Protein AF-A0A1L8CW52-F1 (afdb_monomer_lite)

InterPro domains:
  IPR003607 HD/PDEase domain [cd00077] (1-66)
  IPR037522 HD-GYP domain [PF13487] (2-71)
  IPR037522 HD-GYP domain [PS51832] (1-75)
  IPR052020 Cyclic di-GMP and 3'3'-cGAMP-specific phosphodiesterases [PTHR45228] (1-69)

Structure (mmCIF, N/CA/C/O backbone):
data_AF-A0A1L8CW52-F1
#
_entry.id   AF-A0A1L8CW52-F1
#
loop_
_atom_site.group_PDB
_atom_site.id
_atom_site.type_symbol
_atom_site.label_atom_id
_atom_site.label_alt_id
_atom_site.label_comp_id
_atom_site.label_asym_id
_atom_site.label_entity_id
_atom_site.label_seq_id
_atom_site.pdbx_PDB_ins_code
_atom_site.Cartn_x
_atom_site.Cartn_y
_atom_site.Cartn_z
_atom_site.occupancy
_atom_site.B_iso_or_equiv
_atom_site.auth_seq_id
_atom_site.auth_comp_id
_atom_site.auth_asym_id
_atom_site.auth_atom_id
_atom_site.pdbx_PDB_model_num
ATOM 1 N N . MET A 1 1 ? 9.195 -12.001 4.489 1.00 55.56 1 MET A N 1
ATOM 2 C CA . MET A 1 1 ? 8.066 -12.508 5.309 1.00 55.56 1 MET A CA 1
ATOM 3 C C . MET A 1 1 ? 6.744 -12.102 4.663 1.00 55.56 1 MET A C 1
ATOM 5 O O . MET A 1 1 ? 6.390 -10.936 4.749 1.00 55.56 1 MET A O 1
ATOM 9 N N . LYS A 1 2 ? 6.019 -13.020 4.008 1.00 64.00 2 LYS A N 1
ATOM 10 C CA . LYS A 1 2 ? 4.816 -12.679 3.213 1.00 64.00 2 LYS A CA 1
ATOM 11 C C . LYS A 1 2 ? 3.551 -12.342 4.032 1.00 64.00 2 LYS A C 1
ATOM 13 O O . LYS A 1 2 ? 2.620 -11.792 3.472 1.00 64.00 2 LYS A O 1
ATOM 18 N N . LYS A 1 3 ? 3.524 -12.631 5.342 1.00 84.19 3 LYS A N 1
ATOM 19 C CA . LYS A 1 3 ? 2.336 -12.448 6.208 1.00 84.19 3 LYS A CA 1
ATOM 20 C C . LYS A 1 3 ? 2.218 -11.079 6.887 1.00 84.19 3 LYS A C 1
ATOM 22 O O . LYS A 1 3 ? 1.181 -10.770 7.460 1.00 84.19 3 LYS A O 1
ATOM 27 N N . HIS A 1 4 ? 3.274 -10.267 6.896 1.00 91.94 4 HIS A N 1
ATOM 28 C CA . HIS A 1 4 ? 3.247 -9.009 7.647 1.00 91.94 4 HIS A CA 1
ATOM 29 C C . HIS A 1 4 ? 2.212 -7.983 7.131 1.00 91.94 4 HIS A C 1
ATOM 31 O O . HIS A 1 4 ? 1.634 -7.317 7.989 1.00 91.94 4 HIS A O 1
ATOM 37 N N . PRO A 1 5 ? 1.876 -7.888 5.821 1.00 89.00 5 PRO A N 1
ATOM 38 C CA . PRO A 1 5 ? 0.814 -6.983 5.371 1.00 89.00 5 PRO A CA 1
ATOM 39 C C . PRO A 1 5 ? -0.550 -7.406 5.925 1.00 89.00 5 PRO A C 1
ATOM 41 O O . PRO A 1 5 ? -1.328 -6.573 6.370 1.00 89.00 5 PRO A O 1
ATOM 44 N N . GLU A 1 6 ? -0.807 -8.715 6.004 1.00 93.00 6 GLU A N 1
ATOM 45 C CA . GLU A 1 6 ? -2.044 -9.279 6.563 1.00 93.00 6 GLU A CA 1
ATOM 46 C C . GLU A 1 6 ? -2.135 -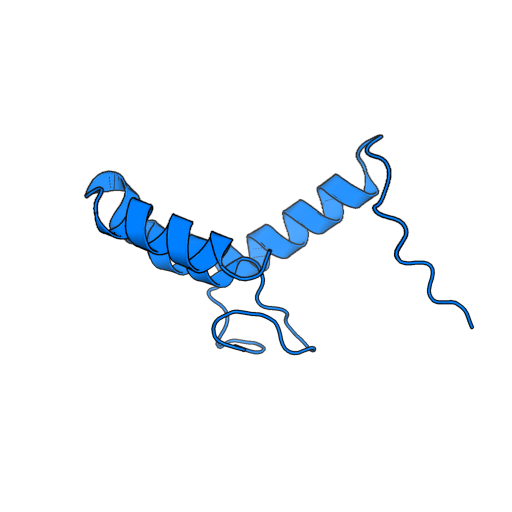9.102 8.087 1.00 93.00 6 GLU A C 1
ATOM 48 O O . GLU A 1 6 ? -3.220 -8.940 8.646 1.00 93.00 6 GLU A O 1
ATOM 53 N N . ILE A 1 7 ? -1.002 -9.175 8.793 1.00 93.50 7 ILE A N 1
ATOM 54 C CA . ILE A 1 7 ? -0.946 -8.912 10.237 1.00 93.50 7 ILE A CA 1
ATOM 55 C C . ILE A 1 7 ? -1.200 -7.423 10.501 1.00 93.50 7 ILE A C 1
ATOM 57 O O . ILE A 1 7 ? -2.061 -7.100 11.315 1.00 93.50 7 ILE A O 1
ATOM 61 N N . GLY A 1 8 ? -0.514 -6.530 9.780 1.00 93.00 8 GLY A N 1
ATOM 62 C CA . GLY A 1 8 ? -0.706 -5.082 9.893 1.00 93.00 8 GLY A CA 1
ATOM 63 C C . GLY A 1 8 ? -2.133 -4.650 9.555 1.00 93.00 8 GLY A C 1
ATOM 64 O O . GLY A 1 8 ? -2.728 -3.885 10.308 1.00 93.00 8 GLY A O 1
ATOM 65 N N . PHE A 1 9 ? -2.716 -5.214 8.492 1.00 94.06 9 PHE A N 1
ATOM 66 C CA . PHE A 1 9 ? -4.119 -5.009 8.130 1.00 94.06 9 PHE A CA 1
ATOM 67 C C . PHE A 1 9 ? -5.063 -5.370 9.277 1.00 94.06 9 PHE A C 1
ATOM 69 O O . PHE A 1 9 ? -5.899 -4.559 9.661 1.00 94.06 9 PHE A O 1
ATOM 76 N N . ARG A 1 10 ? -4.905 -6.562 9.871 1.00 94.88 10 ARG A N 1
ATOM 77 C CA . ARG A 1 10 ? -5.758 -7.000 10.986 1.00 94.88 10 ARG A CA 1
ATOM 78 C C . ARG A 1 10 ? -5.613 -6.107 12.213 1.00 94.88 10 ARG A C 1
ATOM 80 O O . ARG A 1 10 ? -6.607 -5.852 12.881 1.00 94.88 10 ARG A O 1
ATOM 87 N N . ILE A 1 11 ? -4.409 -5.622 12.511 1.00 94.31 11 ILE A N 1
ATOM 88 C CA . ILE A 1 11 ? -4.196 -4.675 13.614 1.00 94.31 11 ILE A CA 1
ATOM 89 C C . ILE A 1 11 ? -4.923 -3.356 13.321 1.00 94.31 11 ILE A C 1
ATOM 91 O O . ILE A 1 11 ? -5.697 -2.892 14.153 1.00 94.31 11 ILE A O 1
ATOM 95 N N . ALA A 1 12 ? -4.733 -2.791 12.125 1.00 94.25 12 ALA A N 1
ATOM 96 C CA . ALA A 1 12 ? -5.354 -1.529 11.725 1.00 94.25 12 ALA A CA 1
ATOM 97 C C . ALA A 1 12 ? -6.887 -1.617 11.652 1.00 94.25 12 ALA A C 1
ATOM 99 O O . ALA A 1 12 ? -7.574 -0.695 12.073 1.00 94.25 12 ALA A O 1
ATOM 100 N N . GLN A 1 13 ? -7.432 -2.745 11.190 1.00 94.69 13 GLN A N 1
ATOM 101 C CA . GLN A 1 13 ? -8.876 -2.975 11.108 1.00 94.69 13 GLN A CA 1
ATOM 102 C C . GLN A 1 13 ? -9.552 -3.003 12.490 1.00 94.69 13 GLN A C 1
ATOM 104 O O . GLN A 1 13 ? -10.730 -2.680 12.599 1.00 94.69 13 GLN A O 1
ATOM 109 N N . ASN A 1 14 ? -8.816 -3.362 13.546 1.00 93.81 14 ASN A N 1
ATOM 110 C CA . ASN A 1 14 ? -9.325 -3.383 14.920 1.00 93.81 14 ASN A CA 1
ATOM 111 C C . ASN A 1 14 ? -9.095 -2.063 15.681 1.00 93.81 14 ASN A C 1
ATOM 113 O O . ASN A 1 14 ? -9.475 -1.965 16.846 1.00 93.81 14 ASN A O 1
ATOM 117 N N . ASN A 1 15 ? -8.496 -1.048 15.048 1.00 94.25 15 ASN A N 1
ATOM 118 C CA . ASN A 1 15 ? -8.346 0.290 15.616 1.00 94.25 15 ASN A CA 1
ATOM 119 C C . ASN A 1 15 ? -9.224 1.287 14.831 1.00 94.25 15 ASN A C 1
ATOM 121 O O . ASN A 1 15 ? -8.904 1.561 13.673 1.00 94.25 15 ASN A O 1
ATOM 125 N N . PRO A 1 16 ? -10.282 1.872 15.435 1.00 93.12 16 PRO A N 1
ATOM 126 C CA . PRO A 1 16 ? -11.195 2.808 14.769 1.00 93.12 16 PRO A CA 1
ATOM 127 C C . PRO A 1 16 ? -10.511 3.959 14.020 1.00 93.12 16 PRO A C 1
ATOM 129 O O . PRO A 1 16 ? -10.988 4.370 12.965 1.00 93.12 16 PRO A O 1
ATOM 132 N N . GLU A 1 17 ? -9.378 4.450 14.525 1.00 94.19 17 GLU A N 1
ATOM 133 C CA . GLU A 1 17 ? -8.626 5.549 13.907 1.00 94.19 17 GLU A CA 1
ATOM 134 C C . GLU A 1 17 ? -7.867 5.118 12.644 1.00 94.19 17 GLU A C 1
ATOM 136 O O . GLU A 1 17 ? -7.530 5.946 11.800 1.00 94.19 17 GLU A O 1
ATOM 141 N N . MET A 1 18 ? -7.597 3.819 12.500 1.00 92.56 18 MET A N 1
ATOM 142 C CA . MET A 1 18 ? -6.759 3.261 11.437 1.00 92.56 18 MET A CA 1
ATOM 143 C C . MET A 1 18 ? -7.540 2.457 10.394 1.00 92.56 18 MET A C 1
ATOM 145 O O . MET A 1 18 ? -6.962 2.076 9.374 1.00 92.56 18 MET A O 1
ATOM 149 N N . VAL A 1 19 ? -8.839 2.207 10.600 1.00 93.50 19 VAL A N 1
ATOM 150 C CA . VAL A 1 19 ? -9.663 1.420 9.662 1.00 93.50 19 VAL A CA 1
ATOM 151 C C . VAL A 1 19 ? -9.582 1.980 8.240 1.00 93.50 19 VAL A C 1
ATOM 153 O O . VAL A 1 19 ? -9.457 1.218 7.284 1.00 93.50 19 VAL A O 1
ATOM 156 N N . SER A 1 20 ? -9.576 3.308 8.097 1.00 91.31 20 SER A N 1
ATOM 157 C CA . SER A 1 20 ? -9.523 3.999 6.801 1.00 91.31 20 SER A CA 1
ATOM 158 C C . SER A 1 20 ? -8.227 3.769 6.016 1.00 91.31 20 SER A C 1
ATOM 160 O O . SER A 1 20 ? -8.224 3.923 4.796 1.00 91.31 20 SER A O 1
ATOM 162 N N . ILE A 1 21 ? -7.134 3.391 6.689 1.00 91.19 21 ILE A N 1
ATOM 163 C CA . ILE A 1 21 ? -5.827 3.130 6.065 1.00 91.19 21 ILE A CA 1
ATOM 164 C C . ILE A 1 21 ? -5.476 1.640 6.009 1.00 91.19 21 ILE A C 1
ATOM 166 O O . ILE A 1 21 ? -4.445 1.279 5.435 1.00 91.19 21 ILE A O 1
ATOM 170 N N . ALA A 1 22 ? -6.308 0.765 6.584 1.00 92.56 22 ALA A N 1
ATOM 171 C CA . ALA A 1 22 ? -6.034 -0.666 6.670 1.00 92.56 22 ALA A CA 1
ATOM 172 C C . ALA A 1 22 ? -5.786 -1.275 5.280 1.00 92.56 22 ALA A C 1
ATOM 174 O O . ALA A 1 22 ? -4.791 -1.972 5.078 1.00 92.56 22 ALA A O 1
ATOM 175 N N . ASP A 1 23 ? -6.611 -0.934 4.288 1.00 90.31 23 ASP A N 1
ATOM 176 C CA . ASP A 1 23 ? -6.446 -1.420 2.913 1.00 90.31 23 ASP A CA 1
ATOM 177 C C . ASP A 1 23 ? -5.121 -0.987 2.273 1.00 90.31 23 ASP A C 1
ATOM 179 O O . ASP A 1 23 ? -4.532 -1.736 1.487 1.00 90.31 23 ASP A O 1
ATOM 183 N N . TYR A 1 24 ? -4.599 0.189 2.630 1.00 91.31 24 TYR A N 1
ATOM 184 C CA . TYR A 1 24 ? -3.296 0.648 2.142 1.00 91.31 24 TYR A CA 1
ATOM 185 C C . TYR A 1 24 ? -2.171 -0.181 2.759 1.00 91.31 24 TYR A C 1
ATOM 187 O O . TYR A 1 24 ? -1.274 -0.632 2.045 1.00 91.31 24 TYR A O 1
ATOM 195 N N . ILE A 1 25 ? -2.276 -0.478 4.058 1.00 91.31 25 ILE A N 1
ATOM 196 C CA . ILE A 1 25 ? -1.353 -1.373 4.767 1.00 91.31 25 ILE A CA 1
ATOM 197 C C . ILE A 1 25 ? -1.393 -2.778 4.163 1.00 91.31 25 ILE A C 1
ATOM 199 O O . ILE A 1 25 ? -0.354 -3.419 4.040 1.00 91.31 25 ILE A O 1
ATOM 203 N N . LEU A 1 26 ? -2.550 -3.272 3.727 1.00 92.50 26 LEU A N 1
ATOM 204 C CA . LEU A 1 26 ? -2.612 -4.579 3.074 1.00 92.50 26 LEU A CA 1
ATOM 205 C C . LEU A 1 26 ? -1.916 -4.579 1.703 1.00 92.50 26 LEU A C 1
ATOM 207 O O . LEU A 1 26 ? -1.356 -5.595 1.303 1.00 92.50 26 LEU A O 1
ATOM 211 N N . SER A 1 27 ? -1.933 -3.442 1.004 1.00 92.44 27 SER A N 1
ATOM 212 C CA . SER A 1 27 ? -1.558 -3.339 -0.416 1.00 92.44 27 SER A CA 1
ATOM 213 C C . SER A 1 27 ? -0.163 -2.793 -0.684 1.00 92.44 27 SER A C 1
ATOM 215 O O . SER A 1 27 ? 0.228 -2.693 -1.841 1.00 92.44 27 SER A O 1
ATOM 217 N N . HIS A 1 28 ? 0.588 -2.394 0.339 1.00 88.06 28 HIS A N 1
ATOM 218 C CA . HIS A 1 28 ? 1.860 -1.689 0.138 1.00 88.06 28 HIS A CA 1
ATOM 219 C C . HIS A 1 28 ? 2.974 -2.534 -0.518 1.00 88.06 28 HIS A C 1
ATOM 221 O O . HIS A 1 28 ? 3.995 -1.977 -0.901 1.00 88.06 28 HIS A O 1
ATOM 227 N N . HIS A 1 29 ? 2.785 -3.854 -0.680 1.00 89.56 29 HIS A N 1
ATOM 228 C CA . HIS A 1 29 ? 3.672 -4.737 -1.465 1.00 89.56 29 HIS A CA 1
ATOM 229 C C . HIS A 1 29 ? 3.109 -5.127 -2.836 1.00 89.56 29 HIS A C 1
ATOM 231 O O . HIS A 1 29 ? 3.716 -5.941 -3.541 1.00 89.56 29 HIS A O 1
ATOM 237 N N . GLU A 1 30 ? 1.957 -4.582 -3.226 1.00 91.06 30 GLU A N 1
ATOM 238 C CA . GLU A 1 30 ? 1.453 -4.735 -4.588 1.00 91.06 30 GLU A CA 1
ATOM 239 C C . GLU A 1 30 ? 2.344 -3.965 -5.567 1.00 91.06 30 GLU A C 1
ATOM 241 O O . GLU A 1 30 ? 2.942 -2.942 -5.225 1.00 91.06 30 GLU A O 1
ATOM 246 N N . ARG A 1 31 ? 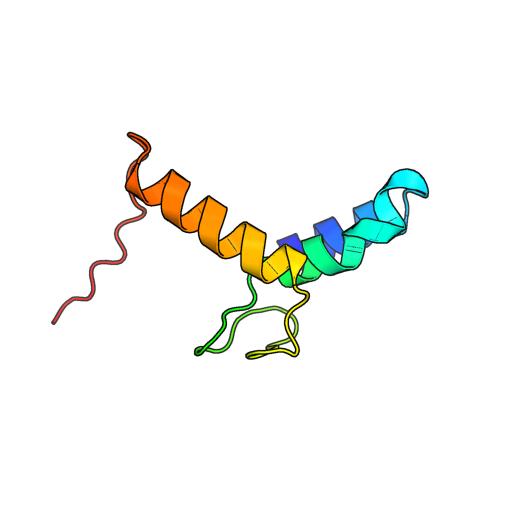2.481 -4.480 -6.791 1.00 89.81 31 ARG A N 1
ATOM 247 C CA . ARG A 1 31 ? 3.394 -3.920 -7.794 1.00 89.81 31 ARG A CA 1
ATOM 248 C C . ARG A 1 31 ? 2.639 -3.705 -9.095 1.00 89.81 31 ARG A C 1
ATOM 250 O O . ARG A 1 31 ? 1.771 -4.488 -9.453 1.00 89.81 31 ARG A O 1
ATOM 257 N N . TRP A 1 32 ? 2.977 -2.617 -9.781 1.00 89.94 32 TRP A N 1
ATOM 258 C CA . TRP A 1 32 ? 2.225 -2.132 -10.937 1.00 89.94 32 TRP A CA 1
ATOM 259 C C . TRP A 1 32 ? 2.194 -3.147 -12.095 1.00 89.94 32 TRP A C 1
ATOM 261 O O . TRP A 1 32 ? 1.109 -3.538 -12.524 1.00 89.94 32 TRP A O 1
ATOM 271 N N . ASP A 1 33 ? 3.367 -3.618 -12.538 1.00 85.19 33 ASP A N 1
ATOM 272 C CA . ASP A 1 33 ? 3.497 -4.498 -13.716 1.00 85.19 33 ASP A CA 1
ATOM 273 C C . ASP A 1 33 ? 3.673 -5.983 -13.374 1.00 85.19 33 ASP A C 1
ATOM 275 O O . ASP A 1 33 ? 3.237 -6.874 -14.109 1.00 85.19 33 ASP A O 1
ATOM 279 N N . VAL A 1 34 ? 4.338 -6.274 -12.255 1.00 86.25 34 VAL A N 1
ATOM 280 C CA . VAL A 1 34 ? 4.637 -7.644 -11.819 1.00 86.25 34 VAL A CA 1
ATOM 281 C C . VAL A 1 34 ? 3.720 -8.041 -10.665 1.00 86.25 34 VAL A C 1
ATOM 283 O O . VAL A 1 34 ? 3.339 -7.179 -9.884 1.00 86.25 34 VAL A O 1
ATOM 286 N N . PRO A 1 35 ? 3.362 -9.326 -10.500 1.00 79.62 35 PRO A N 1
ATOM 287 C CA . PRO A 1 35 ? 2.543 -9.747 -9.369 1.00 79.62 35 PRO A CA 1
ATOM 288 C C . PRO A 1 35 ? 3.197 -9.384 -8.028 1.00 79.62 35 PRO A C 1
ATOM 290 O O . PRO A 1 35 ? 4.323 -9.804 -7.737 1.00 79.62 35 PRO A O 1
ATOM 293 N N . GLY A 1 36 ? 2.482 -8.600 -7.224 1.00 86.56 36 GLY A N 1
ATOM 294 C CA . GLY A 1 36 ? 2.803 -8.358 -5.824 1.00 86.56 36 GLY A CA 1
ATOM 295 C C . GLY A 1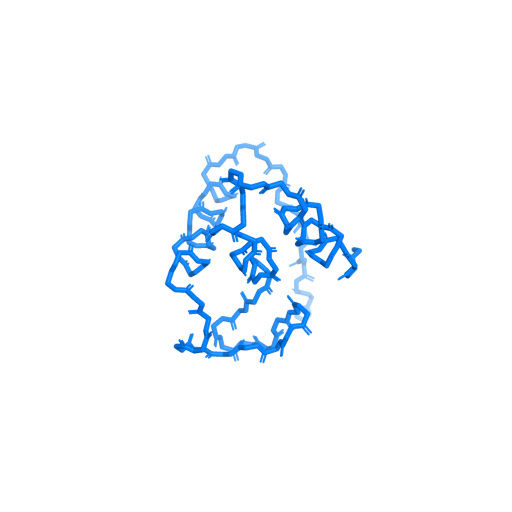 36 ? 2.118 -9.360 -4.896 1.00 86.56 36 GLY A C 1
ATOM 296 O O . GLY A 1 36 ? 1.716 -10.452 -5.304 1.00 86.56 36 GLY A O 1
ATOM 297 N N . TYR A 1 37 ? 2.036 -9.011 -3.618 1.00 90.19 37 TYR A N 1
ATOM 298 C CA . TYR A 1 37 ? 1.342 -9.799 -2.602 1.00 90.19 37 TYR A CA 1
ATOM 299 C C . TYR A 1 37 ? 0.717 -8.856 -1.561 1.00 90.19 37 TYR A C 1
ATOM 301 O O . TYR A 1 37 ? 1.227 -7.749 -1.375 1.00 90.19 37 TYR A O 1
ATOM 309 N N . PRO A 1 38 ? -0.321 -9.293 -0.824 1.00 90.56 38 PRO A N 1
ATOM 310 C CA . PRO A 1 38 ? -0.931 -10.628 -0.822 1.00 90.56 38 PRO A CA 1
ATOM 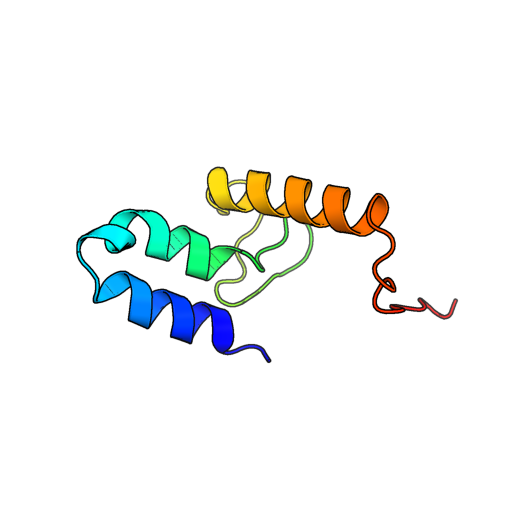311 C C . PRO A 1 38 ? -2.088 -10.828 -1.810 1.00 90.56 38 PRO A C 1
ATOM 313 O O . PRO A 1 38 ? -2.475 -11.972 -2.037 1.00 90.56 38 PRO A O 1
ATOM 316 N N . ARG A 1 39 ? -2.647 -9.761 -2.385 1.00 89.62 39 ARG A N 1
ATOM 317 C CA . ARG A 1 39 ? -3.860 -9.810 -3.217 1.00 89.62 39 ARG A CA 1
ATOM 318 C C . ARG A 1 39 ? -3.551 -9.982 -4.703 1.00 89.62 39 ARG A C 1
ATOM 320 O O . ARG A 1 39 ? -4.415 -10.442 -5.441 1.00 89.62 39 ARG A O 1
ATOM 327 N N . GLY A 1 40 ? -2.327 -9.661 -5.127 1.00 90.69 40 GLY A N 1
ATOM 328 C CA . GLY A 1 40 ? -1.897 -9.812 -6.518 1.00 90.69 40 GLY A CA 1
ATOM 329 C C . GLY A 1 40 ? -2.553 -8.794 -7.451 1.00 90.69 40 GLY A C 1
ATOM 330 O O . GLY A 1 40 ? -2.776 -9.098 -8.622 1.00 90.69 40 GLY A O 1
ATOM 331 N N . LEU A 1 41 ? -2.872 -7.613 -6.916 1.00 92.12 41 LEU A N 1
ATOM 332 C CA . LEU A 1 41 ? -3.496 -6.514 -7.651 1.00 92.12 41 LEU A CA 1
ATOM 333 C C . LEU A 1 41 ? -2.517 -5.926 -8.659 1.00 92.12 41 LEU A C 1
ATOM 335 O O . LEU A 1 41 ? -1.310 -5.884 -8.401 1.00 92.12 41 LEU A O 1
ATOM 339 N N . LYS A 1 42 ? -3.041 -5.431 -9.783 1.00 92.25 42 LYS A N 1
ATOM 340 C CA . LYS A 1 42 ? -2.224 -4.811 -10.829 1.00 92.25 42 LYS A CA 1
ATOM 341 C C . LYS A 1 42 ? -2.802 -3.489 -11.293 1.00 92.25 42 LYS A C 1
ATOM 343 O O . LYS A 1 42 ? -4.003 -3.243 -11.205 1.00 92.25 42 LYS A O 1
ATOM 348 N N . GLY A 1 43 ? -1.924 -2.634 -11.813 1.00 91.38 43 GLY A N 1
ATOM 349 C CA . GLY A 1 43 ? -2.326 -1.351 -12.378 1.00 91.38 43 GLY A CA 1
ATOM 350 C C . GLY A 1 43 ? -3.232 -0.551 -11.435 1.00 91.38 43 GLY A C 1
ATOM 351 O O . GLY A 1 43 ? -2.887 -0.262 -10.288 1.00 91.38 43 GLY A O 1
ATOM 352 N N . GLU A 1 44 ? -4.416 -0.206 -11.929 1.00 93.62 44 GLU A N 1
ATOM 353 C CA . GLU A 1 44 ? -5.394 0.626 -11.225 1.00 93.62 44 GLU A CA 1
ATOM 354 C C . GLU A 1 44 ? -6.169 -0.097 -10.119 1.00 93.62 44 GLU A C 1
ATOM 356 O O . GLU A 1 44 ? -6.787 0.567 -9.288 1.00 93.62 44 GLU A O 1
ATOM 361 N N . GLU A 1 45 ? -6.085 -1.428 -10.043 1.00 92.31 45 GLU A N 1
ATOM 362 C CA . GLU A 1 45 ? -6.649 -2.187 -8.922 1.00 92.31 45 GLU A CA 1
ATOM 363 C C . GLU A 1 45 ? -5.912 -1.869 -7.610 1.00 92.31 45 GLU A C 1
ATOM 365 O O . GLU A 1 45 ? -6.461 -2.027 -6.518 1.00 92.31 45 GLU A O 1
ATOM 370 N N . ILE A 1 46 ? -4.666 -1.388 -7.707 1.00 92.31 46 ILE A N 1
ATOM 371 C CA . ILE A 1 46 ? -3.866 -0.955 -6.564 1.00 92.31 46 ILE A CA 1
ATOM 372 C C . ILE A 1 46 ? -4.358 0.429 -6.099 1.00 92.31 46 ILE A C 1
ATOM 374 O O . ILE A 1 46 ? -4.319 1.394 -6.879 1.00 92.31 46 ILE A O 1
ATOM 378 N N . PRO A 1 47 ? -4.745 0.586 -4.814 1.00 91.12 47 PRO A N 1
ATOM 379 C CA . PRO A 1 47 ? -5.187 1.869 -4.279 1.00 91.12 47 PRO A CA 1
ATOM 380 C C . PRO A 1 47 ? -4.185 2.991 -4.569 1.00 91.12 47 PRO A C 1
ATOM 382 O O . PRO A 1 47 ? -2.977 2.816 -4.396 1.00 91.12 47 PRO A O 1
ATOM 385 N N . LEU A 1 48 ? -4.679 4.161 -4.985 1.00 91.69 48 LEU A N 1
ATOM 386 C CA . LEU A 1 48 ? -3.829 5.306 -5.332 1.00 91.69 48 LEU A CA 1
ATOM 387 C C . LEU A 1 48 ? -2.806 5.658 -4.228 1.00 91.69 48 LEU A C 1
ATOM 389 O O . LEU A 1 48 ? -1.634 5.834 -4.566 1.00 91.69 48 LEU A O 1
ATOM 393 N N . PRO A 1 49 ? -3.167 5.678 -2.927 1.00 89.44 49 PRO A N 1
ATOM 394 C CA . PRO A 1 49 ? -2.192 5.947 -1.868 1.00 89.44 49 PRO A CA 1
ATOM 395 C C . PRO A 1 49 ? -1.081 4.897 -1.771 1.00 89.44 49 PRO A C 1
ATOM 397 O O . PRO A 1 49 ? 0.064 5.249 -1.503 1.00 89.44 49 PRO A O 1
ATOM 400 N N . ALA A 1 50 ? -1.380 3.623 -2.045 1.00 87.56 50 ALA A N 1
ATOM 401 C CA . ALA A 1 50 ? -0.373 2.561 -2.054 1.00 87.56 50 ALA A CA 1
ATOM 402 C C . ALA A 1 50 ? 0.608 2.723 -3.229 1.00 87.56 50 ALA A C 1
ATOM 404 O O . ALA A 1 50 ? 1.809 2.523 -3.063 1.00 87.56 50 ALA A O 1
ATOM 405 N N . ARG A 1 51 ? 0.119 3.173 -4.394 1.00 90.38 51 ARG A N 1
ATOM 406 C CA . ARG A 1 51 ? 0.971 3.506 -5.549 1.00 90.38 51 ARG A CA 1
ATOM 407 C C . ARG A 1 51 ? 1.900 4.680 -5.252 1.00 90.38 51 ARG A C 1
ATOM 409 O O . ARG A 1 51 ? 3.086 4.604 -5.557 1.00 90.38 51 ARG A O 1
ATOM 416 N N . LEU A 1 52 ? 1.382 5.735 -4.620 1.00 90.12 52 LEU A N 1
ATOM 417 C CA . LEU A 1 52 ? 2.192 6.881 -4.200 1.00 90.12 52 LEU A CA 1
ATOM 418 C C . LEU A 1 52 ? 3.269 6.462 -3.193 1.00 90.12 52 LEU A C 1
ATOM 420 O O . LEU A 1 52 ? 4.430 6.834 -3.345 1.00 90.12 52 LEU A O 1
ATOM 424 N N . PHE A 1 53 ? 2.894 5.651 -2.203 1.00 85.06 53 PHE A N 1
ATOM 425 C CA . PHE A 1 53 ? 3.820 5.158 -1.189 1.00 85.06 53 PHE A CA 1
ATOM 426 C C . PHE A 1 53 ? 4.976 4.362 -1.805 1.00 85.06 53 PHE A C 1
ATOM 428 O O . PHE A 1 53 ? 6.124 4.588 -1.442 1.00 85.06 53 PHE A O 1
ATOM 435 N N . ALA A 1 54 ? 4.697 3.502 -2.790 1.00 84.62 54 ALA A N 1
A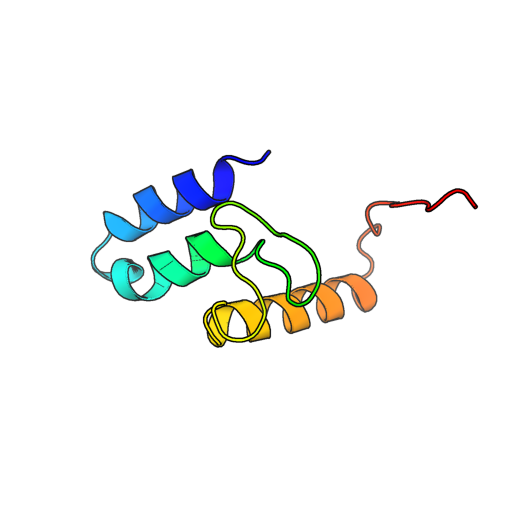TOM 436 C CA . ALA A 1 54 ? 5.731 2.741 -3.491 1.00 84.62 54 ALA A CA 1
ATOM 437 C C . ALA A 1 54 ? 6.749 3.639 -4.222 1.00 84.62 54 ALA A C 1
ATOM 439 O O . ALA A 1 54 ? 7.937 3.325 -4.247 1.00 84.62 54 ALA A O 1
ATOM 440 N N . VAL A 1 55 ? 6.305 4.765 -4.795 1.00 88.06 55 VAL A N 1
ATOM 441 C CA . VAL A 1 55 ? 7.206 5.747 -5.426 1.00 88.06 55 VAL A CA 1
ATOM 442 C C . VAL A 1 55 ? 8.078 6.437 -4.378 1.00 88.06 55 VAL A C 1
ATOM 444 O O . VAL A 1 55 ? 9.280 6.581 -4.589 1.00 88.06 55 VAL A O 1
ATOM 447 N N . VAL A 1 56 ? 7.487 6.838 -3.249 1.00 89.38 56 VAL A N 1
ATOM 448 C CA . VAL A 1 56 ? 8.213 7.483 -2.145 1.00 89.38 56 VAL A CA 1
ATOM 449 C C . VAL A 1 56 ? 9.252 6.537 -1.541 1.00 89.38 56 VAL A C 1
ATOM 451 O O . VAL A 1 56 ? 10.393 6.948 -1.361 1.00 89.38 56 VAL A O 1
ATOM 454 N N . ASP A 1 57 ? 8.894 5.276 -1.292 1.00 82.81 57 ASP A N 1
ATOM 455 C CA . ASP A 1 57 ? 9.803 4.249 -0.760 1.00 82.81 57 ASP A CA 1
ATOM 456 C C . ASP A 1 57 ? 10.969 3.973 -1.722 1.00 82.81 57 ASP A C 1
ATOM 458 O O . ASP A 1 57 ? 12.127 3.929 -1.310 1.00 82.81 57 ASP A O 1
ATOM 462 N N . ALA A 1 58 ? 10.691 3.874 -3.027 1.00 84.88 58 ALA A N 1
ATOM 463 C CA . ALA A 1 58 ? 11.731 3.702 -4.038 1.00 84.88 58 ALA A CA 1
ATOM 464 C C . ALA A 1 58 ? 12.669 4.915 -4.119 1.00 84.88 58 ALA A C 1
ATOM 466 O O . ALA A 1 58 ? 13.882 4.746 -4.245 1.00 84.88 58 ALA A O 1
ATOM 467 N N . PHE A 1 59 ? 12.121 6.131 -4.050 1.00 86.44 59 PHE A N 1
ATOM 468 C CA . PHE A 1 59 ? 12.918 7.353 -4.033 1.00 86.44 59 PHE A CA 1
ATOM 469 C C . PHE A 1 59 ? 13.810 7.410 -2.790 1.00 86.44 59 PHE A C 1
ATOM 471 O O . PHE A 1 59 ? 15.022 7.547 -2.936 1.00 86.44 59 PHE A O 1
ATOM 478 N N . ASP A 1 60 ? 13.239 7.206 -1.599 1.00 84.69 60 ASP A N 1
ATOM 479 C CA . ASP A 1 60 ? 13.987 7.177 -0.338 1.00 84.69 60 ASP A CA 1
ATOM 480 C C . ASP A 1 60 ? 15.099 6.122 -0.370 1.00 84.69 60 ASP A C 1
ATOM 482 O O . ASP A 1 60 ? 16.242 6.409 -0.016 1.00 84.69 60 ASP A O 1
ATOM 486 N N . ALA A 1 61 ? 14.819 4.925 -0.891 1.00 82.62 61 ALA A N 1
ATOM 487 C CA . ALA A 1 61 ? 15.815 3.868 -1.040 1.00 82.62 61 ALA A CA 1
ATOM 488 C C . ALA A 1 61 ? 16.960 4.231 -2.006 1.00 82.62 61 ALA A C 1
ATOM 490 O O . ALA A 1 61 ? 18.081 3.769 -1.808 1.00 82.62 61 ALA A O 1
ATOM 491 N N . MET A 1 62 ? 16.700 5.032 -3.047 1.00 85.31 62 MET A N 1
ATOM 492 C CA . MET A 1 62 ? 17.730 5.500 -3.987 1.00 85.31 62 MET A CA 1
ATOM 493 C C . MET A 1 62 ? 18.547 6.677 -3.445 1.00 85.31 62 MET A C 1
ATOM 495 O O . MET A 1 62 ? 19.697 6.844 -3.848 1.00 85.31 62 MET A O 1
ATOM 499 N N . THR A 1 63 ? 17.959 7.510 -2.582 1.00 86.62 63 THR A N 1
ATOM 500 C CA . THR A 1 63 ? 18.589 8.749 -2.094 1.00 86.62 63 THR A CA 1
ATOM 501 C C . THR A 1 63 ? 19.162 8.654 -0.685 1.00 86.62 63 THR A C 1
ATOM 503 O O . THR A 1 63 ? 19.929 9.527 -0.286 1.00 86.62 63 THR A O 1
ATOM 506 N N . SER A 1 64 ? 18.785 7.638 0.089 1.00 78.56 64 SER A N 1
ATOM 507 C CA . SER A 1 64 ? 19.322 7.412 1.431 1.00 78.56 64 SER A CA 1
ATOM 508 C C . SER A 1 64 ? 20.608 6.581 1.386 1.00 78.56 64 SER A C 1
ATOM 510 O O . SER A 1 64 ? 20.739 5.658 0.587 1.00 78.56 64 SER A O 1
ATOM 512 N N . ASP A 1 65 ? 21.534 6.835 2.317 1.00 69.25 65 ASP A N 1
ATOM 513 C CA . ASP A 1 65 ? 22.735 6.010 2.565 1.00 69.25 65 ASP A CA 1
ATOM 514 C C . ASP A 1 65 ? 22.395 4.633 3.190 1.00 69.25 65 ASP A C 1
ATOM 516 O O . ASP A 1 65 ? 23.169 4.042 3.951 1.00 69.25 65 ASP A O 1
ATOM 520 N N . ARG A 1 66 ? 21.202 4.087 2.915 1.00 59.69 66 ARG A N 1
ATOM 521 C CA . ARG A 1 66 ? 20.854 2.728 3.325 1.00 59.69 66 ARG A CA 1
ATOM 522 C C . ARG A 1 66 ? 21.513 1.733 2.373 1.00 59.69 66 ARG A C 1
ATOM 524 O O . ARG A 1 66 ? 21.455 1.916 1.159 1.00 59.69 66 ARG A O 1
ATOM 531 N N . PRO A 1 67 ? 22.085 0.624 2.881 1.00 54.12 67 PRO A N 1
ATOM 532 C CA . PRO A 1 67 ? 22.537 -0.447 2.013 1.00 54.12 67 PRO A CA 1
ATOM 533 C C . PRO A 1 67 ? 21.332 -0.961 1.224 1.00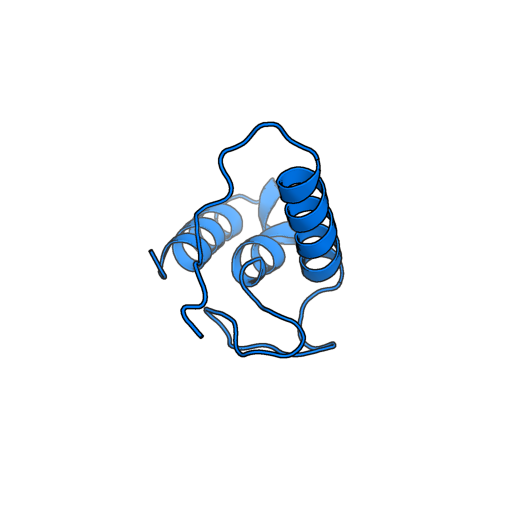 54.12 67 PRO A C 1
ATOM 535 O O . PRO A 1 67 ? 20.442 -1.599 1.791 1.00 54.12 67 PRO A O 1
ATOM 538 N N . LEU A 1 68 ? 21.300 -0.685 -0.081 1.00 55.31 68 LEU A N 1
ATOM 539 C CA . LEU A 1 68 ? 20.364 -1.326 -0.995 1.00 55.31 68 LEU A CA 1
ATOM 540 C C . LEU A 1 68 ? 20.483 -2.835 -0.764 1.00 55.31 68 LEU A C 1
ATOM 542 O O . LEU A 1 68 ? 21.577 -3.401 -0.871 1.00 55.31 68 LEU A O 1
ATOM 546 N N . ALA A 1 69 ? 19.377 -3.493 -0.410 1.00 52.97 69 ALA A N 1
ATOM 547 C CA . ALA A 1 69 ? 19.341 -4.945 -0.378 1.00 52.97 69 ALA A CA 1
ATOM 548 C C . ALA A 1 69 ? 19.736 -5.421 -1.780 1.00 52.97 69 ALA A C 1
ATOM 550 O O . ALA A 1 69 ? 18.997 -5.225 -2.743 1.00 52.97 69 ALA A O 1
ATOM 551 N N . LYS A 1 70 ? 20.956 -5.955 -1.900 1.00 40.38 70 LYS A N 1
ATOM 552 C CA . LYS A 1 70 ? 21.560 -6.397 -3.156 1.00 40.38 70 LYS A CA 1
ATOM 553 C C . LYS A 1 70 ? 20.689 -7.484 -3.784 1.00 40.38 70 LYS A C 1
ATOM 555 O O . LYS A 1 70 ? 20.926 -8.667 -3.568 1.00 40.38 70 LYS A O 1
ATOM 560 N N . ASN A 1 71 ? 19.730 -7.102 -4.616 1.00 45.69 71 ASN A N 1
ATOM 561 C CA . ASN A 1 71 ? 19.212 -7.989 -5.646 1.00 45.69 71 ASN A CA 1
ATOM 562 C C . ASN A 1 71 ? 20.164 -7.885 -6.833 1.00 45.69 71 ASN A C 1
ATOM 564 O O . ASN A 1 71 ? 19.903 -7.204 -7.820 1.00 45.69 71 ASN A O 1
ATOM 568 N N . THR A 1 72 ? 21.321 -8.533 -6.691 1.00 38.38 72 THR A N 1
ATOM 569 C CA . THR A 1 72 ? 22.211 -8.804 -7.814 1.00 38.38 72 THR A CA 1
ATOM 570 C C . THR A 1 72 ? 21.446 -9.692 -8.788 1.00 38.38 72 THR A C 1
ATOM 572 O O . THR A 1 72 ? 21.317 -10.896 -8.572 1.00 38.38 72 THR A O 1
ATOM 575 N N . ILE A 1 73 ? 20.917 -9.095 -9.853 1.00 41.94 73 ILE A N 1
ATOM 576 C CA . ILE A 1 73 ? 20.552 -9.839 -11.053 1.00 41.94 73 ILE A CA 1
ATOM 577 C C . ILE A 1 73 ? 21.886 -10.325 -11.622 1.00 41.94 73 ILE A C 1
ATOM 579 O O . ILE A 1 73 ? 22.645 -9.544 -12.191 1.00 41.94 73 ILE A O 1
ATOM 583 N N . LYS A 1 74 ? 22.233 -11.591 -11.368 1.00 35.94 74 LYS A N 1
ATOM 584 C CA . LYS A 1 74 ? 23.285 -12.256 -12.136 1.00 35.94 74 LYS A CA 1
ATOM 585 C C . LYS A 1 74 ? 22.733 -12.444 -13.548 1.00 35.94 74 LYS A C 1
ATOM 587 O O . LYS A 1 74 ? 21.786 -13.207 -13.725 1.00 35.94 74 LYS A O 1
ATOM 592 N N . SER A 1 75 ? 23.288 -11.681 -14.485 1.00 42.47 75 SER A N 1
ATOM 593 C CA . SER A 1 75 ? 23.261 -11.952 -15.924 1.00 42.47 75 SER A CA 1
ATOM 594 C C . SER A 1 75 ? 23.974 -13.256 -16.241 1.00 42.47 75 SER A C 1
ATOM 596 O O . SER A 1 75 ? 25.027 -13.482 -15.594 1.00 42.47 75 SER A O 1
#

pLDDT: mean 83.03, std 15.87, range [35.94, 94.88]

Secondary structure (DSSP, 8-state):
-TTHHHHHHHHHHTSTTTHHHHHHHHHTT--SSS--SSS---GGGS-HHHHHHHHHHHHHHHHSSS---------

Foldseek 3Di:
DQCQLVVQLVVQCPDPVRVVCSLLSNQLQQDAPAQGDDVRDYHPSRDPVSVVVNVVVVVCLVPDPDPDPDPPPDD

Organism: NCBI:txid870242

Sequence (75 aa):
MKKHPEIGFRIAQNNPEMVSIADYILSHHERWDVPGYPRGLKGEEIPLPARLFAVVDAFDAMTSDRPLAKNTIKS

Radius of gyration: 13.97 Å; chains: 1; bounding box: 34×21×32 Å